Protein AF-A0A965X333-F1 (afdb_monomer_lite)

Structure (mmCIF, N/CA/C/O backbone):
data_AF-A0A965X333-F1
#
_entry.id   AF-A0A965X333-F1
#
loop_
_atom_site.group_PDB
_atom_site.id
_atom_site.type_symbol
_atom_site.label_atom_id
_atom_site.label_alt_id
_atom_site.label_comp_id
_atom_site.label_asym_id
_atom_site.label_entity_id
_atom_site.label_seq_id
_atom_site.pdbx_PDB_ins_code
_atom_site.Cartn_x
_atom_site.Cartn_y
_atom_site.Cartn_z
_atom_site.occupancy
_atom_site.B_iso_or_equiv
_atom_site.auth_seq_id
_atom_site.auth_comp_id
_atom_site.auth_asym_id
_atom_site.auth_atom_id
_atom_site.pdbx_PDB_model_num
ATOM 1 N N . LEU A 1 1 ? 12.606 -3.056 -11.765 1.00 50.88 1 LEU A N 1
ATOM 2 C CA . LEU A 1 1 ? 11.275 -2.509 -11.388 1.00 50.88 1 LEU A CA 1
ATOM 3 C C . LEU A 1 1 ? 11.380 -1.373 -10.383 1.00 50.88 1 LEU A C 1
ATOM 5 O O . LEU A 1 1 ? 10.654 -0.409 -10.550 1.00 50.88 1 LEU A O 1
ATOM 9 N N . LEU A 1 2 ? 12.274 -1.468 -9.395 1.00 50.75 2 LEU A N 1
ATOM 10 C CA . LEU A 1 2 ? 12.498 -0.436 -8.366 1.00 50.75 2 LEU A CA 1
ATOM 11 C C . LEU A 1 2 ? 12.956 0.918 -8.943 1.00 50.75 2 LEU A C 1
ATOM 13 O O . LEU A 1 2 ? 12.748 1.958 -8.337 1.00 50.75 2 LEU A O 1
ATOM 17 N N . SER A 1 3 ? 13.494 0.897 -10.165 1.00 53.16 3 SER A N 1
ATOM 18 C CA . SER A 1 3 ? 13.896 2.048 -10.977 1.00 53.16 3 SER A CA 1
ATOM 19 C C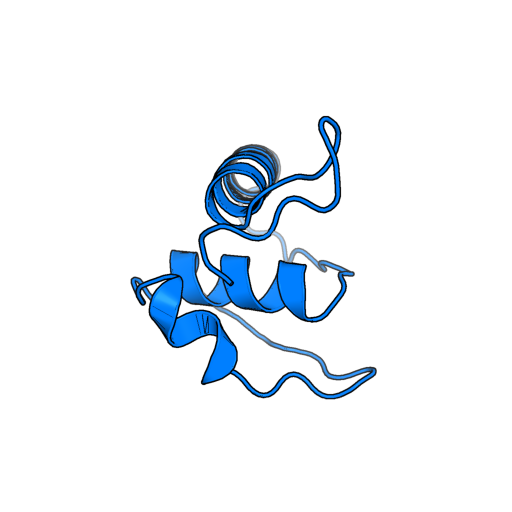 . SER A 1 3 ? 12.926 2.399 -12.119 1.00 53.16 3 SER A C 1
ATOM 21 O O . SER A 1 3 ? 13.288 3.181 -12.994 1.00 53.16 3 SER A O 1
ATOM 23 N N . TYR A 1 4 ? 11.721 1.809 -12.196 1.00 54.72 4 TYR A N 1
ATOM 24 C CA . TYR A 1 4 ? 10.863 2.027 -13.368 1.00 54.72 4 TYR A CA 1
ATOM 25 C C . TYR A 1 4 ? 10.267 3.440 -13.377 1.00 54.72 4 TYR A C 1
ATOM 27 O O . TYR A 1 4 ? 9.320 3.734 -12.658 1.00 54.72 4 TYR A O 1
ATOM 35 N N . LYS A 1 5 ? 10.835 4.282 -14.240 1.00 58.25 5 LYS A N 1
ATOM 36 C CA . LYS A 1 5 ? 10.367 5.609 -14.633 1.00 58.25 5 LYS A CA 1
ATOM 37 C C . LYS A 1 5 ? 10.355 5.610 -16.166 1.00 58.25 5 LYS A C 1
ATOM 39 O O . LYS A 1 5 ? 11.418 5.616 -16.783 1.00 58.25 5 LYS A O 1
ATOM 44 N N . SER A 1 6 ? 9.190 5.510 -16.807 1.00 54.31 6 SER A N 1
ATOM 45 C CA . SER A 1 6 ? 9.121 5.649 -18.270 1.00 54.31 6 SER A CA 1
ATOM 46 C C . SER A 1 6 ? 9.122 7.139 -18.611 1.00 54.31 6 SER A C 1
ATOM 48 O O . SER A 1 6 ? 8.092 7.806 -18.553 1.00 54.31 6 SER A O 1
ATOM 50 N N . GLY A 1 7 ? 10.314 7.677 -18.872 1.00 61.88 7 GLY A N 1
ATOM 51 C CA . GLY A 1 7 ? 10.527 9.096 -19.158 1.00 61.88 7 GLY A CA 1
ATOM 52 C C . GLY A 1 7 ? 10.637 9.978 -17.910 1.00 61.88 7 GLY A C 1
ATOM 53 O O . GLY A 1 7 ? 10.41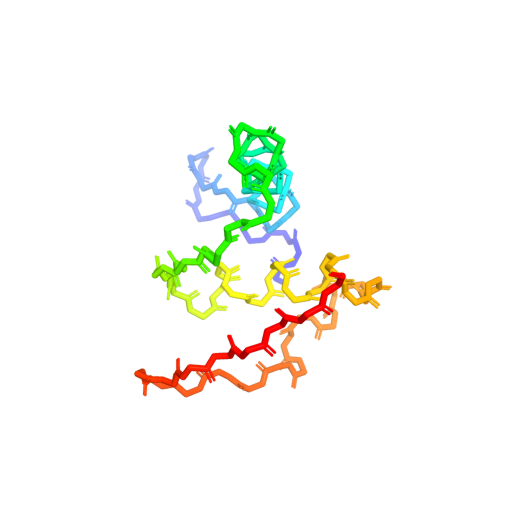9 9.545 -16.778 1.00 61.88 7 GLY A O 1
ATOM 54 N N . TYR A 1 8 ? 10.984 11.251 -18.119 1.00 69.88 8 TYR A N 1
ATOM 55 C CA . TYR A 1 8 ? 11.208 12.226 -17.040 1.00 69.88 8 TYR A CA 1
ATOM 56 C C . TYR A 1 8 ? 10.005 12.394 -16.092 1.00 69.88 8 TYR A C 1
ATOM 58 O O . TYR A 1 8 ? 10.206 12.725 -14.922 1.00 69.88 8 TYR A O 1
ATOM 66 N N . GLN A 1 9 ? 8.791 12.106 -16.574 1.00 82.12 9 GLN A N 1
ATOM 67 C CA . GLN A 1 9 ? 7.521 12.244 -15.851 1.00 82.12 9 GLN A CA 1
ATOM 68 C C . GLN A 1 9 ? 6.966 10.935 -15.263 1.00 82.12 9 GLN A C 1
ATOM 70 O O . GLN A 1 9 ? 5.890 10.950 -14.673 1.00 82.12 9 GLN A O 1
ATOM 75 N N . GLY A 1 10 ? 7.665 9.805 -15.408 1.00 84.56 10 GLY A N 1
ATOM 76 C CA . GLY A 1 10 ? 7.246 8.569 -14.746 1.00 84.56 10 GLY A CA 1
ATOM 77 C C . GLY A 1 10 ? 7.350 8.668 -13.218 1.00 84.56 10 GLY A C 1
ATOM 78 O O . GLY A 1 10 ? 8.072 9.507 -12.682 1.00 84.56 10 GLY A O 1
ATOM 79 N N . GLU A 1 11 ? 6.677 7.772 -12.510 1.00 89.00 11 GLU A N 1
ATOM 80 C CA . GLU A 1 11 ? 6.746 7.647 -11.050 1.00 89.00 11 GLU A CA 1
ATOM 81 C C . GLU A 1 11 ? 7.310 6.267 -10.701 1.00 89.00 11 GLU A C 1
ATOM 83 O O . GLU A 1 11 ? 6.910 5.269 -11.303 1.00 89.00 11 GLU A O 1
ATOM 88 N N . ASN A 1 12 ? 8.248 6.208 -9.752 1.00 90.25 12 ASN A N 1
ATOM 89 C CA . ASN A 1 12 ? 8.764 4.933 -9.256 1.00 90.25 12 ASN A CA 1
ATOM 90 C C . ASN A 1 12 ? 7.849 4.369 -8.145 1.00 90.25 12 ASN A C 1
ATOM 92 O O . ASN A 1 12 ? 6.990 5.063 -7.602 1.00 90.25 12 ASN A O 1
ATOM 96 N N . PHE A 1 13 ? 8.032 3.098 -7.776 1.00 91.38 13 PHE A N 1
ATOM 97 C CA . PHE A 1 13 ? 7.155 2.449 -6.793 1.00 91.38 13 PHE A CA 1
ATOM 98 C C . PHE A 1 13 ? 7.297 2.978 -5.358 1.00 91.38 13 PHE A C 1
ATOM 100 O O . PHE A 1 13 ? 6.327 2.889 -4.607 1.00 91.38 13 PHE A O 1
ATOM 107 N N . TYR A 1 14 ? 8.444 3.546 -4.976 1.00 91.88 14 TYR A N 1
ATOM 108 C CA . TYR A 1 14 ? 8.613 4.172 -3.660 1.00 91.88 14 TYR A CA 1
ATOM 109 C C . TYR A 1 14 ? 7.853 5.496 -3.579 1.00 91.88 14 TYR A C 1
ATOM 111 O O . TYR A 1 14 ? 7.116 5.712 -2.619 1.00 91.88 14 TYR A O 1
ATOM 119 N N . ASP A 1 15 ? 7.963 6.340 -4.609 1.00 92.81 15 ASP A N 1
ATOM 120 C CA . ASP A 1 15 ? 7.214 7.598 -4.711 1.00 92.81 15 ASP A CA 1
ATOM 121 C C . ASP A 1 15 ? 5.704 7.319 -4.693 1.00 92.81 15 ASP A C 1
ATOM 123 O O . ASP A 1 15 ? 4.950 7.937 -3.933 1.00 92.81 15 ASP A O 1
ATOM 127 N N . LEU A 1 16 ? 5.276 6.311 -5.463 1.00 93.69 16 LEU A N 1
ATOM 128 C CA . LEU A 1 16 ? 3.895 5.846 -5.487 1.00 93.69 16 LEU A CA 1
ATOM 129 C C . LEU A 1 16 ?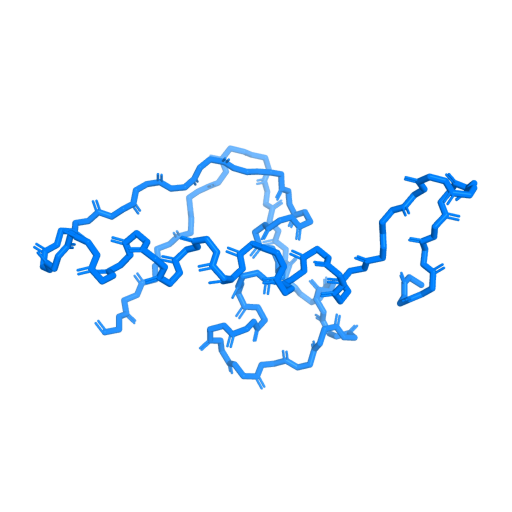 3.445 5.356 -4.099 1.00 93.69 16 LEU A C 1
ATOM 131 O O . LEU A 1 16 ? 2.372 5.755 -3.641 1.00 93.69 16 LEU A O 1
ATOM 135 N N . GLN A 1 17 ? 4.244 4.531 -3.406 1.00 95.69 17 GLN A N 1
ATOM 136 C CA . GLN A 1 17 ? 3.913 4.042 -2.061 1.00 95.69 17 GLN A CA 1
ATOM 137 C C . GLN A 1 17 ? 3.797 5.190 -1.065 1.00 95.69 17 GLN A C 1
ATOM 139 O O . GLN A 1 17 ? 2.797 5.275 -0.353 1.00 95.69 17 GLN A O 1
ATOM 144 N N . TYR A 1 18 ? 4.760 6.108 -1.056 1.00 95.69 18 TYR A N 1
ATOM 145 C CA . TYR A 1 18 ? 4.736 7.281 -0.192 1.00 95.69 18 TYR A CA 1
ATOM 146 C C . TYR A 1 18 ? 3.460 8.107 -0.403 1.00 95.69 18 TYR A C 1
ATOM 148 O O . TYR A 1 18 ? 2.730 8.393 0.551 1.00 95.69 18 TYR A O 1
ATOM 156 N N . ARG A 1 19 ? 3.142 8.449 -1.658 1.00 96.38 19 ARG A N 1
ATOM 157 C CA . ARG A 1 19 ? 1.970 9.262 -2.003 1.00 96.38 19 ARG A CA 1
ATOM 158 C C . ARG A 1 19 ? 0.658 8.576 -1.623 1.00 96.38 19 ARG A C 1
ATOM 160 O O . ARG A 1 19 ? -0.233 9.229 -1.073 1.00 96.38 19 ARG A O 1
ATOM 167 N N . VAL A 1 20 ? 0.532 7.282 -1.912 1.00 96.88 20 VAL A N 1
ATOM 168 C CA . VAL A 1 20 ? -0.679 6.499 -1.628 1.00 96.88 20 VAL A CA 1
ATOM 169 C C . VAL A 1 20 ? -0.871 6.310 -0.127 1.00 96.88 20 VAL A C 1
ATOM 171 O O . VAL A 1 20 ? -1.950 6.613 0.379 1.00 96.88 20 VAL A O 1
ATOM 174 N N . MET A 1 21 ? 0.164 5.888 0.604 1.00 96.81 21 MET A N 1
ATOM 175 C CA . MET A 1 21 ? 0.059 5.636 2.044 1.00 96.81 21 MET A CA 1
ATOM 176 C C . MET A 1 21 ? -0.166 6.918 2.841 1.00 96.81 21 MET A C 1
ATOM 178 O O . MET A 1 21 ? -0.941 6.909 3.796 1.00 96.81 21 MET A O 1
ATOM 182 N N . LYS A 1 22 ? 0.417 8.046 2.411 1.00 97.62 22 LYS A N 1
ATOM 183 C CA . LYS A 1 22 ? 0.120 9.358 2.997 1.00 97.62 22 LYS A CA 1
ATOM 184 C C . LYS A 1 22 ? -1.371 9.684 2.903 1.00 97.62 22 LYS A C 1
ATOM 186 O O . LYS A 1 22 ? -1.991 9.999 3.916 1.00 97.62 22 LYS A O 1
ATOM 191 N N . ARG A 1 23 ? -1.964 9.568 1.709 1.00 96.62 23 ARG A N 1
ATOM 192 C CA . ARG A 1 23 ? -3.398 9.831 1.508 1.00 96.62 23 ARG A CA 1
ATOM 193 C C . ARG A 1 23 ? -4.283 8.830 2.243 1.00 96.62 23 ARG A C 1
ATOM 195 O O . ARG A 1 23 ? -5.259 9.237 2.863 1.00 96.62 23 ARG A O 1
ATOM 202 N N . LEU A 1 24 ? -3.941 7.544 2.223 1.00 95.12 24 LEU A N 1
ATOM 203 C CA . LEU A 1 24 ? -4.698 6.527 2.949 1.00 95.12 24 LEU A CA 1
ATOM 204 C C . LEU A 1 24 ? -4.686 6.794 4.462 1.00 95.12 24 LEU A C 1
ATOM 206 O O . LEU A 1 24 ? -5.736 6.753 5.095 1.00 95.12 24 LEU A O 1
ATOM 210 N N . GLY A 1 25 ? -3.533 7.164 5.026 1.00 95.06 25 GLY A N 1
ATOM 211 C CA . GLY A 1 25 ? -3.413 7.534 6.436 1.00 95.06 25 GLY A CA 1
ATOM 212 C C . GLY A 1 25 ? -4.251 8.760 6.818 1.00 95.06 25 GLY A C 1
ATOM 213 O O . GLY A 1 25 ? -4.827 8.788 7.905 1.00 95.06 25 GLY A O 1
ATOM 214 N N . GLU A 1 26 ? -4.372 9.754 5.932 1.00 96.44 26 GLU A N 1
ATOM 215 C CA . GLU A 1 26 ? -5.286 10.891 6.124 1.00 96.44 26 GLU A CA 1
ATOM 216 C C . GLU A 1 26 ? -6.752 10.428 6.201 1.00 96.44 26 GLU A C 1
ATOM 218 O O . GLU A 1 26 ? -7.489 10.873 7.082 1.00 96.44 26 GLU A O 1
ATOM 223 N N . TYR A 1 27 ? -7.174 9.504 5.331 1.00 94.50 27 TYR A N 1
ATOM 224 C CA . TYR A 1 27 ? -8.544 8.977 5.322 1.00 94.50 27 TYR A CA 1
ATOM 225 C C . TYR A 1 27 ? -8.869 8.109 6.535 1.00 94.50 27 TYR A C 1
ATOM 227 O O . TYR A 1 27 ? -9.930 8.291 7.129 1.00 94.50 27 TYR A O 1
ATOM 235 N N . VAL A 1 28 ? -7.956 7.222 6.936 1.00 93.38 28 VAL A N 1
ATOM 236 C CA . VAL A 1 28 ? -8.123 6.378 8.130 1.00 93.38 28 VAL A CA 1
ATOM 237 C C . VAL A 1 28 ? -8.287 7.243 9.383 1.00 93.38 28 VAL A C 1
ATOM 239 O O . VAL A 1 28 ? -9.171 6.994 10.196 1.00 93.38 28 VAL A O 1
ATOM 242 N N . LYS A 1 29 ? -7.497 8.318 9.514 1.00 94.69 29 LYS A N 1
ATOM 243 C CA . LYS A 1 29 ? -7.627 9.270 10.632 1.00 94.69 29 LYS A CA 1
ATOM 244 C C . LYS A 1 29 ? -8.920 10.081 10.575 1.00 94.69 29 LYS A C 1
ATOM 246 O O . LYS A 1 29 ? -9.496 10.386 11.614 1.00 94.69 29 LYS A O 1
ATOM 251 N N . LYS A 1 30 ? -9.360 10.466 9.373 1.00 96.25 30 LYS A N 1
ATOM 252 C CA . LYS A 1 30 ? -10.571 11.273 9.174 1.00 96.25 30 LYS A CA 1
ATOM 253 C C . LYS A 1 30 ? -11.857 10.487 9.445 1.00 96.25 30 LYS A C 1
ATOM 255 O O . LYS A 1 30 ? -12.839 11.080 9.883 1.00 96.25 30 LYS A O 1
ATOM 260 N N . TYR A 1 31 ? -11.857 9.183 9.180 1.00 93.75 31 TYR A N 1
ATOM 261 C CA . TYR A 1 31 ? -13.026 8.313 9.312 1.00 93.75 31 TYR A CA 1
ATOM 262 C C . TYR A 1 31 ? -12.728 7.129 10.245 1.00 93.75 31 TYR A C 1
ATOM 264 O O . TYR A 1 31 ? -12.621 5.994 9.777 1.00 93.75 31 TYR A O 1
ATOM 272 N N . PRO A 1 32 ? -12.589 7.370 11.561 1.00 92.06 32 PRO A N 1
ATOM 273 C CA . PRO A 1 32 ? -12.315 6.300 12.512 1.00 92.06 32 PRO A CA 1
ATOM 274 C C . PRO A 1 32 ? -13.468 5.285 12.546 1.00 92.06 32 PRO A C 1
ATOM 276 O O . PRO A 1 32 ? -14.639 5.660 12.440 1.00 92.06 32 PRO A O 1
ATOM 279 N N . SER A 1 33 ? -13.129 4.005 12.717 1.00 90.19 33 SER A N 1
ATOM 280 C CA . SER A 1 33 ? -14.086 2.893 12.863 1.00 90.19 33 SER A CA 1
ATOM 281 C C . SER A 1 33 ? -15.059 2.726 11.685 1.00 90.19 33 SER A C 1
ATOM 283 O O . SER A 1 33 ? -16.219 2.355 11.871 1.00 90.19 33 SER A O 1
ATOM 285 N N . ARG A 1 34 ? -14.606 3.036 10.466 1.00 93.19 34 ARG A N 1
ATOM 286 C CA . ARG A 1 34 ? -15.357 2.831 9.223 1.00 93.19 34 ARG A CA 1
ATOM 287 C C . ARG A 1 34 ? -14.606 1.888 8.296 1.00 93.19 34 ARG A C 1
ATOM 289 O O . ARG A 1 34 ? -13.385 1.970 8.189 1.00 93.19 34 ARG A O 1
ATOM 296 N N . ASP A 1 35 ? -15.364 1.087 7.558 1.00 94.50 35 ASP A N 1
ATOM 297 C CA . ASP A 1 35 ? -14.819 0.290 6.465 1.00 94.50 35 ASP A CA 1
ATOM 298 C C . ASP A 1 35 ? -14.502 1.191 5.267 1.00 94.50 35 ASP A C 1
ATOM 300 O O . ASP A 1 35 ? -15.312 2.027 4.854 1.00 94.50 35 ASP A O 1
ATOM 304 N N . LEU A 1 36 ? -13.309 1.016 4.697 1.00 93.75 36 LEU A N 1
ATOM 305 C CA . LEU A 1 36 ? -12.851 1.738 3.514 1.00 93.75 36 LEU A CA 1
ATOM 306 C C . LEU A 1 36 ? -12.752 0.776 2.330 1.00 93.75 36 LEU A C 1
ATOM 308 O O . LEU A 1 36 ? -12.030 -0.218 2.383 1.00 93.75 36 LEU A O 1
ATOM 312 N N . ILE A 1 37 ? -13.432 1.107 1.231 1.00 95.75 37 ILE A N 1
ATOM 313 C CA . ILE A 1 37 ? -13.294 0.392 -0.042 1.00 95.75 37 ILE A CA 1
ATOM 314 C C . ILE A 1 37 ? -12.322 1.166 -0.933 1.00 95.75 37 ILE A C 1
ATOM 316 O O . ILE A 1 37 ? -12.562 2.324 -1.275 1.00 95.75 37 ILE A O 1
ATOM 320 N N . LEU A 1 38 ? -11.230 0.511 -1.330 1.00 95.00 38 LEU A N 1
ATOM 321 C CA . LEU A 1 38 ? -10.227 1.061 -2.240 1.00 95.00 38 LEU A CA 1
ATOM 322 C C . LEU A 1 38 ? -10.313 0.361 -3.599 1.00 95.00 38 LEU A C 1
ATOM 324 O O . LEU A 1 38 ? -10.151 -0.854 -3.690 1.00 95.00 38 LEU A O 1
ATOM 328 N N . VAL A 1 39 ? -10.520 1.136 -4.665 1.00 96.69 39 VAL A N 1
ATOM 329 C CA . VAL A 1 39 ? -10.498 0.638 -6.048 1.00 96.69 39 VAL A CA 1
ATOM 330 C C . VAL A 1 39 ? -9.203 1.092 -6.710 1.00 96.69 39 VAL A C 1
ATOM 332 O O . VAL A 1 39 ? -8.960 2.288 -6.858 1.00 96.69 39 VAL A O 1
ATOM 335 N N . ALA A 1 40 ? -8.353 0.139 -7.089 1.00 95.44 40 ALA A N 1
ATOM 336 C CA . ALA A 1 40 ? -7.037 0.418 -7.652 1.00 95.44 40 ALA A CA 1
ATOM 337 C C . ALA A 1 40 ? -6.571 -0.683 -8.616 1.00 95.44 40 ALA A C 1
ATOM 339 O O . ALA A 1 40 ? -7.121 -1.782 -8.672 1.00 95.44 40 ALA A O 1
ATOM 340 N N . HIS A 1 41 ? -5.512 -0.386 -9.367 1.00 95.00 41 HIS A N 1
ATOM 341 C CA . HIS A 1 41 ? -4.812 -1.372 -10.186 1.00 95.00 41 HIS A CA 1
ATOM 342 C C . HIS A 1 41 ? -3.903 -2.263 -9.330 1.00 95.00 41 HIS A C 1
ATOM 344 O O . HIS A 1 41 ? -3.519 -1.897 -8.218 1.00 95.00 41 HIS A O 1
ATOM 350 N N . SER A 1 42 ? -3.475 -3.400 -9.884 1.00 94.88 42 SER A N 1
ATOM 351 C CA . SER A 1 42 ? -2.634 -4.377 -9.179 1.00 94.88 42 SER A CA 1
ATOM 352 C C . SER A 1 42 ? -1.348 -3.772 -8.604 1.00 94.88 42 SER A C 1
ATOM 354 O O . SER A 1 42 ? -0.974 -4.114 -7.490 1.00 94.88 42 SER A O 1
ATOM 356 N N . GLY A 1 43 ? -0.698 -2.830 -9.298 1.00 93.62 43 GLY A N 1
ATOM 357 C CA . GLY A 1 43 ? 0.462 -2.104 -8.764 1.00 93.62 43 GLY A CA 1
ATOM 358 C C . GLY A 1 43 ? 0.147 -1.327 -7.481 1.00 93.62 43 GLY A C 1
ATOM 359 O O . GLY A 1 43 ? 0.867 -1.472 -6.500 1.00 93.62 43 GLY A O 1
ATOM 360 N N . GLY A 1 44 ? -0.958 -0.573 -7.473 1.00 95.31 44 GLY A N 1
ATOM 361 C CA . GLY A 1 44 ? -1.428 0.179 -6.305 1.00 95.31 44 GLY A CA 1
ATOM 362 C C . GLY A 1 44 ? -1.823 -0.729 -5.139 1.00 95.31 44 GLY A C 1
ATOM 363 O O . GLY A 1 44 ? -1.460 -0.465 -4.002 1.00 95.31 44 GLY A O 1
ATOM 364 N N . ILE A 1 45 ? -2.504 -1.841 -5.421 1.00 96.50 45 ILE A N 1
ATOM 365 C CA . ILE A 1 45 ? -2.882 -2.820 -4.391 1.00 96.50 45 ILE A CA 1
ATOM 366 C C . ILE A 1 45 ? -1.629 -3.428 -3.749 1.00 96.50 45 ILE A C 1
ATOM 368 O O . ILE A 1 45 ? -1.512 -3.472 -2.529 1.00 96.50 45 ILE A O 1
ATOM 372 N N . ARG A 1 46 ? -0.652 -3.840 -4.563 1.00 96.00 46 ARG A N 1
ATOM 373 C CA . ARG A 1 46 ? 0.584 -4.475 -4.089 1.00 96.00 46 ARG A CA 1
ATOM 374 C C . ARG A 1 46 ? 1.407 -3.580 -3.171 1.00 96.00 46 ARG A C 1
ATOM 376 O O . ARG A 1 46 ? 1.853 -4.049 -2.133 1.00 96.00 46 ARG A O 1
ATOM 383 N N . ILE A 1 47 ? 1.593 -2.303 -3.517 1.00 96.12 47 ILE A N 1
ATOM 384 C CA . ILE A 1 47 ? 2.36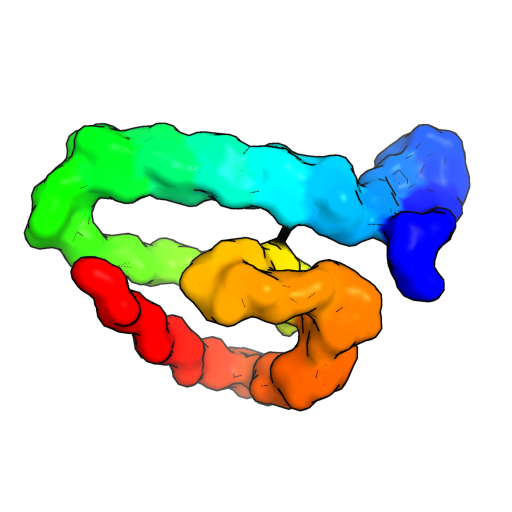8 -1.389 -2.663 1.00 96.12 47 ILE A CA 1
ATOM 385 C C . ILE A 1 47 ? 1.698 -1.140 -1.304 1.00 96.12 47 ILE A C 1
ATOM 387 O O . ILE A 1 47 ? 2.408 -0.942 -0.318 1.00 96.12 47 ILE A O 1
ATOM 391 N N . ILE A 1 48 ? 0.359 -1.167 -1.256 1.00 96.12 48 ILE A N 1
ATOM 392 C CA . ILE A 1 48 ? -0.421 -1.027 -0.025 1.00 96.12 48 ILE A CA 1
ATOM 393 C C . ILE A 1 48 ? -0.228 -2.286 0.816 1.00 96.12 48 ILE A C 1
ATOM 395 O O . ILE A 1 48 ? 0.134 -2.176 1.981 1.00 96.12 48 ILE A O 1
ATOM 399 N N . LEU A 1 49 ? -0.386 -3.473 0.219 1.00 95.31 49 LEU A N 1
ATOM 400 C CA . LEU 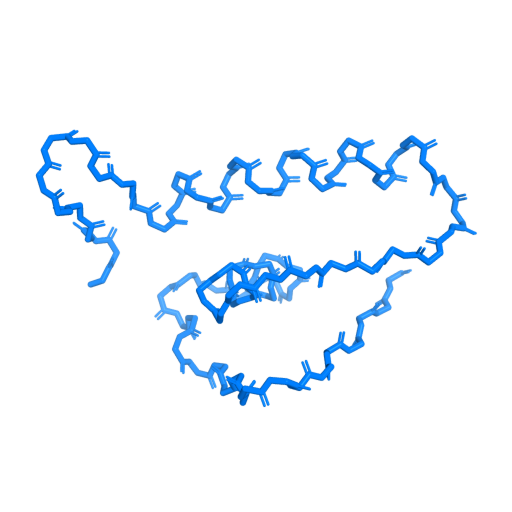A 1 49 ? -0.171 -4.748 0.909 1.00 95.31 49 LEU A CA 1
ATOM 401 C C . LEU A 1 49 ? 1.256 -4.873 1.456 1.00 95.31 49 LEU A C 1
ATOM 403 O O . LEU A 1 49 ? 1.417 -5.211 2.623 1.00 95.31 49 LEU A O 1
ATOM 407 N N . CYS A 1 50 ? 2.280 -4.533 0.665 1.00 95.50 50 CYS A N 1
ATOM 408 C CA . CYS A 1 50 ? 3.667 -4.481 1.137 1.00 95.50 50 CYS A CA 1
ATOM 409 C C . CYS A 1 50 ? 3.812 -3.581 2.371 1.00 95.50 50 CYS A C 1
ATOM 411 O O . CYS A 1 50 ? 4.392 -4.000 3.367 1.00 95.50 50 CYS A O 1
ATOM 413 N N . ASN A 1 51 ? 3.258 -2.362 2.325 1.00 95.56 51 ASN A N 1
ATOM 414 C CA . ASN A 1 51 ? 3.370 -1.417 3.434 1.00 95.56 51 ASN A CA 1
ATOM 415 C C . ASN A 1 51 ? 2.662 -1.919 4.701 1.00 95.56 51 ASN A C 1
ATOM 417 O O . ASN A 1 51 ? 3.256 -1.895 5.774 1.00 95.56 51 ASN A O 1
ATOM 421 N N . LEU A 1 52 ? 1.426 -2.409 4.568 1.00 94.00 52 LEU A N 1
ATOM 422 C CA . LEU A 1 52 ? 0.625 -2.886 5.698 1.00 94.00 52 LEU A CA 1
ATOM 423 C C . LEU A 1 52 ? 1.208 -4.149 6.343 1.00 94.00 52 LEU A C 1
ATOM 425 O O . LEU A 1 52 ? 1.104 -4.315 7.553 1.00 94.00 52 LEU A O 1
ATOM 429 N N . LEU A 1 53 ? 1.831 -5.026 5.553 1.00 93.50 53 LEU A N 1
ATOM 430 C CA . LEU A 1 53 ? 2.417 -6.280 6.035 1.00 93.50 53 LEU A CA 1
ATOM 431 C C . LEU A 1 53 ? 3.890 -6.147 6.457 1.00 93.50 53 LEU A C 1
ATOM 433 O O . LEU A 1 53 ? 4.490 -7.135 6.870 1.00 93.50 53 LEU A O 1
ATOM 437 N N . GLY A 1 54 ? 4.496 -4.961 6.328 1.00 94.19 54 GLY A N 1
ATOM 438 C CA . GLY A 1 54 ? 5.926 -4.764 6.594 1.00 94.19 54 GLY A CA 1
ATOM 439 C C . GLY A 1 54 ? 6.842 -5.530 5.629 1.00 94.19 54 GLY A C 1
ATOM 440 O O . GLY A 1 54 ? 7.982 -5.837 5.971 1.00 94.19 54 GLY A O 1
ATOM 441 N N . ILE A 1 55 ? 6.347 -5.857 4.432 1.00 94.75 55 ILE A N 1
ATOM 442 C CA . ILE A 1 55 ? 7.084 -6.600 3.408 1.00 94.75 55 ILE A CA 1
ATOM 443 C C . ILE A 1 55 ? 7.825 -5.609 2.495 1.00 94.75 55 ILE A C 1
ATOM 445 O O . ILE A 1 55 ? 7.219 -4.628 2.047 1.00 94.75 55 ILE A O 1
ATOM 449 N N . PRO A 1 56 ? 9.108 -5.857 2.167 1.00 94.44 56 PRO A N 1
ATOM 450 C CA . PRO A 1 56 ? 9.865 -5.003 1.255 1.00 94.44 56 PRO A CA 1
ATOM 451 C C . PRO A 1 56 ? 9.176 -4.842 -0.115 1.00 94.44 56 PRO A C 1
ATOM 453 O O . PRO A 1 56 ? 8.561 -5.774 -0.640 1.00 94.44 56 PRO A O 1
ATOM 456 N N . LEU A 1 57 ? 9.271 -3.654 -0.724 1.00 93.88 57 LEU A N 1
ATOM 457 C CA . LEU A 1 57 ? 8.658 -3.364 -2.033 1.00 93.88 57 LEU A CA 1
ATOM 458 C C . LEU A 1 57 ? 9.258 -4.203 -3.169 1.00 93.88 57 LEU A C 1
ATOM 460 O O . LEU A 1 57 ? 8.610 -4.448 -4.185 1.00 93.88 57 LEU A O 1
ATOM 464 N N . GLU A 1 58 ? 10.487 -4.664 -2.992 1.00 92.12 58 GLU A N 1
ATOM 465 C CA . GLU A 1 58 ? 11.208 -5.597 -3.850 1.00 92.12 58 GLU A CA 1
ATOM 466 C C . GLU A 1 58 ? 10.402 -6.891 -4.052 1.00 92.12 58 GLU A C 1
ATOM 468 O O . GLU A 1 58 ? 10.351 -7.433 -5.160 1.00 92.12 58 GLU A O 1
ATOM 473 N N . GLU A 1 59 ? 9.683 -7.309 -3.009 1.00 92.94 59 GLU A N 1
ATOM 474 C CA . GLU A 1 59 ? 8.870 -8.521 -2.965 1.00 92.94 59 GLU A CA 1
A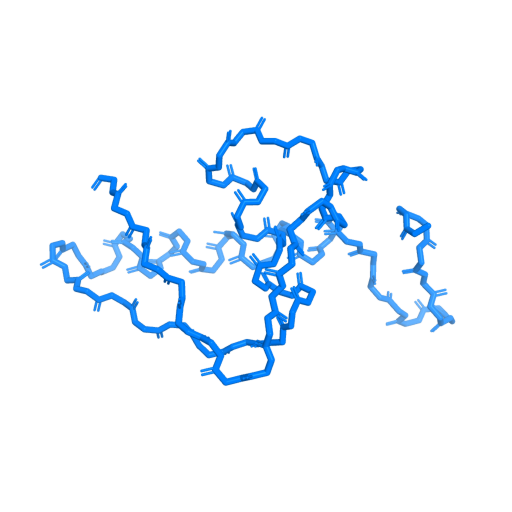TOM 475 C C . GLU A 1 59 ? 7.435 -8.300 -3.455 1.00 92.94 59 GLU A C 1
ATOM 477 O O . GLU A 1 59 ? 6.633 -9.233 -3.469 1.00 92.94 59 GLU A O 1
ATOM 482 N N . MET A 1 60 ? 7.071 -7.101 -3.929 1.00 91.81 60 MET A N 1
ATOM 483 C CA . MET A 1 60 ? 5.688 -6.775 -4.314 1.00 91.81 60 MET A CA 1
ATOM 484 C C . MET A 1 60 ? 5.102 -7.695 -5.397 1.00 91.81 60 MET A C 1
ATOM 486 O O . MET A 1 60 ? 3.885 -7.794 -5.561 1.00 91.81 60 MET A O 1
ATOM 490 N N . LYS A 1 61 ? 5.964 -8.346 -6.184 1.00 87.94 61 LYS A N 1
ATOM 491 C CA . LYS A 1 61 ? 5.560 -9.290 -7.231 1.00 87.94 61 LYS A CA 1
ATOM 492 C C . LYS A 1 61 ? 5.087 -10.637 -6.686 1.00 87.94 61 LYS A C 1
ATOM 494 O O . LYS A 1 61 ? 4.392 -11.331 -7.422 1.00 87.94 61 LYS A O 1
ATOM 499 N N . SER A 1 62 ? 5.441 -10.984 -5.447 1.00 88.19 62 SER A N 1
ATOM 500 C CA . SER A 1 62 ? 4.970 -12.202 -4.775 1.00 88.19 62 SER A CA 1
ATOM 501 C C . SER A 1 62 ? 3.446 -12.206 -4.608 1.00 88.19 62 SER A C 1
ATOM 503 O O . SER A 1 62 ? 2.811 -13.257 -4.651 1.00 88.19 62 SER A O 1
ATOM 505 N N . PHE A 1 63 ? 2.834 -11.023 -4.524 1.00 89.94 63 PHE A N 1
ATOM 506 C CA . PHE A 1 63 ? 1.389 -10.868 -4.468 1.00 89.94 63 PHE A CA 1
ATOM 507 C C . PHE A 1 63 ? 0.744 -11.053 -5.846 1.00 89.94 63 PHE A C 1
ATOM 509 O O . PHE A 1 63 ? 0.836 -10.202 -6.750 1.00 89.94 63 PHE A O 1
ATOM 516 N N . TYR A 1 64 ? 0.013 -12.154 -5.993 1.00 93.06 64 TYR A N 1
ATOM 517 C CA . TYR A 1 64 ? -0.888 -12.364 -7.117 1.00 93.06 64 TYR A CA 1
ATOM 518 C C . TYR A 1 64 ? -2.224 -11.652 -6.864 1.00 93.06 64 TYR A C 1
ATOM 520 O O . TYR A 1 64 ? -2.938 -11.977 -5.923 1.00 93.06 64 TYR A O 1
ATOM 528 N N . VAL A 1 65 ? -2.555 -10.669 -7.710 1.00 94.75 65 VAL A N 1
ATOM 529 C CA . VAL A 1 65 ? -3.804 -9.890 -7.633 1.00 94.75 65 VAL A CA 1
ATOM 530 C C . VAL A 1 65 ? -4.583 -10.098 -8.937 1.00 94.75 65 VAL A C 1
ATOM 532 O O . VAL A 1 65 ? -4.256 -9.450 -9.941 1.00 94.75 65 VAL A O 1
ATOM 535 N N . PRO A 1 66 ? -5.563 -11.021 -8.965 1.00 95.62 66 PRO A N 1
ATOM 536 C CA . PRO A 1 66 ? -6.414 -11.242 -10.129 1.00 95.62 66 PRO A CA 1
ATOM 537 C C . PRO A 1 66 ? -7.239 -10.004 -10.498 1.00 95.62 66 PRO A C 1
ATOM 539 O O . PRO A 1 66 ? -7.477 -9.102 -9.696 1.00 95.62 66 PRO A O 1
ATOM 542 N N . ARG A 1 67 ? -7.732 -9.962 -11.737 1.00 95.19 67 ARG A N 1
ATOM 543 C CA . ARG A 1 67 ? -8.663 -8.904 -12.155 1.00 95.19 67 ARG A CA 1
ATOM 544 C C . ARG A 1 67 ? -9.994 -9.081 -11.427 1.00 95.19 67 ARG A C 1
ATOM 546 O O . ARG A 1 67 ? -10.511 -10.190 -11.372 1.00 95.19 67 ARG A O 1
ATOM 553 N N . GLY A 1 68 ? -10.540 -7.990 -10.892 1.00 95.00 68 GLY A N 1
ATOM 554 C CA . GLY A 1 68 ? -11.822 -8.006 -10.181 1.00 95.00 68 GLY A CA 1
ATOM 555 C C . GLY A 1 68 ? -11.798 -8.716 -8.823 1.00 95.00 68 GLY A C 1
ATOM 556 O O . GLY A 1 68 ? -12.859 -8.939 -8.252 1.00 95.00 68 GLY A O 1
ATOM 557 N N . SER A 1 69 ? -10.624 -9.077 -8.294 1.00 96.56 69 SER A N 1
ATOM 558 C CA . SER A 1 69 ? -10.521 -9.685 -6.965 1.00 96.56 69 SER A CA 1
ATOM 559 C C . SER A 1 69 ? -10.714 -8.660 -5.848 1.00 96.56 69 SER A C 1
ATOM 561 O O . SER A 1 69 ? -10.250 -7.523 -5.968 1.00 96.56 69 SER A O 1
ATOM 563 N N . LEU A 1 70 ? -11.274 -9.105 -4.725 1.00 95.94 70 LEU A N 1
ATOM 564 C CA . LEU A 1 70 ? -11.326 -8.359 -3.470 1.00 95.94 70 LEU A CA 1
ATOM 565 C C . LEU A 1 70 ? -10.217 -8.843 -2.526 1.00 95.94 70 LEU A C 1
ATOM 567 O O . LEU A 1 70 ? -10.052 -10.044 -2.335 1.00 95.94 70 LEU A O 1
ATOM 571 N N . ASN A 1 71 ? -9.486 -7.905 -1.921 1.00 93.88 71 ASN A N 1
ATOM 572 C CA . ASN A 1 71 ? -8.544 -8.182 -0.837 1.00 93.88 71 ASN A CA 1
ATOM 573 C C . ASN A 1 71 ? -9.114 -7.559 0.440 1.00 93.88 71 ASN A C 1
ATOM 575 O O . ASN A 1 71 ? -9.358 -6.353 0.459 1.00 93.88 71 ASN A O 1
ATOM 579 N N . LEU A 1 72 ? -9.338 -8.368 1.477 1.00 95.06 72 LEU A N 1
ATOM 580 C CA . LEU A 1 72 ? -9.820 -7.902 2.777 1.00 95.06 72 LEU A CA 1
ATOM 581 C C . LEU A 1 72 ? -8.641 -7.813 3.749 1.00 95.06 72 LEU A C 1
ATOM 583 O O . LEU A 1 72 ? -7.904 -8.783 3.912 1.00 95.06 72 LEU A O 1
ATOM 587 N N . VAL A 1 73 ? -8.465 -6.653 4.379 1.00 91.69 73 VAL A N 1
ATOM 588 C CA . VAL A 1 73 ? -7.394 -6.395 5.349 1.00 91.69 73 VAL A CA 1
ATOM 589 C C . VAL A 1 73 ? -8.022 -5.822 6.615 1.00 91.69 73 VAL A C 1
ATOM 591 O O . VAL A 1 73 ? -8.851 -4.921 6.522 1.00 91.69 73 VAL A O 1
ATOM 594 N N . SER A 1 74 ? -7.627 -6.349 7.774 1.00 87.62 74 SER A N 1
ATOM 595 C CA . SER A 1 74 ? -8.089 -5.911 9.096 1.00 87.62 74 SER A CA 1
ATOM 596 C C . SER A 1 74 ? -6.885 -5.554 9.961 1.00 87.62 74 SER A C 1
ATOM 598 O O . SER A 1 74 ? -5.870 -6.251 9.905 1.00 87.62 74 SER A O 1
ATOM 600 N N . PHE A 1 75 ? -7.010 -4.490 10.748 1.00 77.44 75 PHE A N 1
ATOM 601 C CA . PHE A 1 75 ? -6.016 -3.999 11.702 1.00 77.44 75 PHE A CA 1
ATOM 602 C C . PHE A 1 75 ? -6.708 -3.345 12.898 1.00 77.44 75 PHE A C 1
ATOM 604 O O . PHE A 1 75 ? -7.877 -2.926 12.735 1.00 77.44 75 PHE A O 1
#

Foldseek 3Di:
DQPDAPPPPRDGLVNLLVVLVVVVVVVCVVDPPDDDDDDDDLSNVLSVVCVVVVHDPVCSVVDDDDPPDDDDDDD

Secondary structure (DSSP, 8-state):
-TT--SSTT---HHHHHHHHHHHHHHHHHHSTT--------HHHHHHHHHHHHT--GGGGGG----TT-------

Radius of gyration: 13.13 Å; chains: 1; bounding box: 29×25×32 Å

Sequence (75 aa):
LLSYKSGYQGENFYDLQYRVMKRLGEYVKKYPSRDLILVAHSGGIRIILCNLLGIPLEEMKSFYVPRGSLNLVSF

pLDDT: mean 89.61, std 12.0, range [50.75, 97.62]